Protein AF-X1VUY4-F1 (afdb_monomer_lite)

pLDDT: mean 92.93, std 6.51, range [63.88, 97.62]

Secondary structure (DSSP, 8-state):
-----HHHHHHHHHHT---SS-EE-TTS-EE-S---HHHHHHHHHTSS--B---B-TTS-BS-------

Structure (mmCIF, N/CA/C/O backbone):
data_AF-X1VUY4-F1
#
_entry.id   AF-X1VUY4-F1
#
loop_
_atom_site.group_PDB
_atom_site.id
_atom_site.type_symbol
_atom_site.label_atom_id
_atom_site.label_alt_id
_atom_site.label_comp_id
_atom_site.label_asym_id
_atom_site.label_entity_id
_atom_site.label_seq_id
_atom_site.pdbx_PDB_ins_code
_atom_site.Cartn_x
_atom_site.Cartn_y
_atom_site.Cartn_z
_atom_site.occupancy
_atom_site.B_iso_or_equiv
_atom_site.auth_seq_id
_atom_site.auth_comp_id
_atom_site.auth_asym_id
_atom_site.auth_atom_id
_atom_site.pdbx_PDB_model_num
ATOM 1 N N . MET A 1 1 ? -25.307 2.117 -0.534 1.00 63.88 1 MET A N 1
ATOM 2 C CA . MET A 1 1 ? -24.032 2.624 -1.086 1.00 63.88 1 MET A CA 1
ATOM 3 C C . MET A 1 1 ? -22.957 2.361 -0.048 1.00 63.88 1 MET A C 1
ATOM 5 O O . MET A 1 1 ? -23.215 2.643 1.115 1.00 63.88 1 MET A O 1
ATOM 9 N N . LYS A 1 2 ? -21.829 1.746 -0.419 1.00 80.56 2 LYS A N 1
ATOM 10 C CA . LYS A 1 2 ? -20.696 1.596 0.506 1.00 80.56 2 LYS A CA 1
ATOM 11 C C . LYS A 1 2 ? -19.997 2.951 0.625 1.00 80.56 2 LYS A C 1
ATOM 13 O O . LYS A 1 2 ? -19.890 3.659 -0.370 1.00 80.56 2 LYS A O 1
ATOM 18 N N . GLN A 1 3 ? -19.559 3.309 1.824 1.00 88.75 3 GLN A N 1
ATOM 19 C CA . GLN A 1 3 ? -18.827 4.544 2.083 1.00 88.75 3 GLN A CA 1
ATOM 20 C C . GLN A 1 3 ? -17.616 4.210 2.951 1.00 88.75 3 GLN A C 1
ATOM 22 O O . GLN A 1 3 ? -17.738 3.457 3.915 1.00 88.75 3 GLN A O 1
ATOM 27 N N . VAL A 1 4 ? -16.460 4.758 2.592 1.00 93.94 4 VAL A N 1
ATOM 28 C CA . VAL A 1 4 ? -15.212 4.645 3.353 1.00 93.94 4 VAL A CA 1
ATOM 29 C C . VAL A 1 4 ? -14.984 5.986 4.038 1.00 93.94 4 VAL A C 1
ATOM 31 O O . VAL A 1 4 ? -15.027 7.024 3.377 1.00 93.94 4 VAL A O 1
ATOM 34 N N . SER A 1 5 ? -14.797 5.985 5.359 1.00 95.75 5 SER A N 1
ATOM 35 C CA . SER A 1 5 ? -14.451 7.217 6.072 1.00 95.75 5 SER A CA 1
ATOM 36 C C . SER A 1 5 ? -12.995 7.591 5.800 1.00 95.75 5 SER A C 1
ATOM 38 O O . SER A 1 5 ? -12.159 6.732 5.500 1.00 95.75 5 SER A O 1
ATOM 40 N N . LYS A 1 6 ? -12.681 8.880 5.925 1.00 94.12 6 LYS A N 1
ATOM 41 C CA . LYS A 1 6 ? -11.318 9.379 5.737 1.00 94.12 6 LYS A CA 1
ATOM 42 C C . LYS A 1 6 ? -10.351 8.730 6.732 1.00 94.12 6 LYS A C 1
ATOM 44 O O . LYS A 1 6 ? -9.278 8.291 6.340 1.00 94.12 6 LYS A O 1
ATOM 49 N N . GLU A 1 7 ? -10.772 8.593 7.985 1.00 96.81 7 GLU A N 1
ATOM 50 C CA . GLU A 1 7 ? -9.976 8.012 9.068 1.00 96.81 7 GLU A CA 1
ATOM 51 C C . GLU A 1 7 ? -9.648 6.541 8.788 1.00 96.81 7 GLU A C 1
ATOM 53 O O . GLU A 1 7 ? -8.530 6.095 9.039 1.00 96.81 7 GLU A O 1
ATOM 58 N N . LEU A 1 8 ? -10.602 5.786 8.226 1.00 96.50 8 LEU A N 1
ATOM 59 C CA . LEU A 1 8 ? -10.376 4.399 7.824 1.00 96.50 8 LEU A CA 1
ATOM 60 C C . LEU A 1 8 ? -9.370 4.307 6.671 1.00 96.50 8 LEU A C 1
ATOM 62 O O . LEU A 1 8 ? -8.467 3.473 6.720 1.00 96.50 8 LEU A O 1
ATOM 66 N N . ALA A 1 9 ? -9.509 5.158 5.651 1.00 96.12 9 ALA A N 1
ATOM 67 C CA . ALA A 1 9 ? -8.574 5.192 4.528 1.00 96.12 9 ALA A CA 1
ATOM 68 C C . ALA A 1 9 ? -7.151 5.553 4.989 1.00 96.12 9 ALA A C 1
ATOM 70 O O . ALA A 1 9 ? -6.196 4.884 4.601 1.00 96.12 9 ALA A O 1
ATOM 71 N N . GLU A 1 10 ? -7.011 6.549 5.868 1.00 96.81 10 GLU A N 1
ATOM 72 C CA . GLU A 1 10 ? -5.727 6.965 6.443 1.00 96.81 10 GLU A CA 1
ATOM 73 C C . GLU A 1 10 ? -5.106 5.872 7.323 1.00 96.81 10 GLU A C 1
ATOM 75 O O . GLU A 1 10 ? -3.908 5.598 7.220 1.00 96.81 10 GLU A O 1
ATOM 80 N N . ALA A 1 11 ? -5.911 5.197 8.150 1.00 97.62 11 ALA A N 1
ATOM 81 C CA . ALA A 1 11 ? -5.448 4.079 8.968 1.00 97.62 11 ALA A CA 1
ATOM 82 C C . ALA A 1 11 ? -4.959 2.909 8.100 1.00 97.62 11 ALA A C 1
ATOM 84 O O . ALA A 1 11 ? -3.883 2.362 8.347 1.00 97.62 11 ALA A O 1
ATOM 85 N N . PHE A 1 12 ? -5.712 2.558 7.054 1.00 96.69 12 PHE A N 1
ATOM 86 C CA . PHE A 1 12 ? -5.346 1.492 6.124 1.00 96.69 12 PHE A CA 1
ATOM 87 C C . PHE A 1 12 ? -4.082 1.842 5.329 1.00 96.69 12 PHE A C 1
ATOM 89 O O . PHE A 1 12 ? -3.169 1.022 5.229 1.00 96.69 12 PHE A O 1
ATOM 96 N N . GLN A 1 13 ? -3.990 3.075 4.822 1.00 96.50 13 GLN A N 1
ATOM 97 C CA . GLN A 1 13 ? -2.798 3.587 4.149 1.00 96.50 13 GLN A CA 1
ATOM 98 C C . GLN A 1 13 ? -1.573 3.536 5.066 1.00 96.50 13 GLN A C 1
ATOM 100 O O . GLN A 1 13 ? -0.501 3.132 4.626 1.00 96.50 13 GLN A O 1
ATOM 105 N N . SER A 1 14 ? -1.720 3.928 6.334 1.00 96.31 14 SER A N 1
ATOM 106 C CA . SER A 1 14 ? -0.629 3.897 7.309 1.00 96.31 14 SER A CA 1
ATOM 107 C C . SER A 1 14 ? -0.145 2.471 7.574 1.00 96.31 14 SER A C 1
ATOM 109 O O . SER A 1 14 ? 1.064 2.232 7.565 1.00 96.31 14 SER A O 1
ATOM 111 N N . LEU A 1 15 ? -1.073 1.524 7.754 1.00 96.12 15 LEU A N 1
ATOM 112 C CA . LEU A 1 15 ? -0.771 0.117 8.021 1.00 96.12 15 LEU A CA 1
ATOM 113 C C . LEU A 1 15 ? -0.058 -0.554 6.839 1.00 96.12 15 LEU A C 1
ATOM 115 O O . LEU A 1 15 ? 0.960 -1.214 7.028 1.00 96.12 15 LEU A O 1
ATOM 119 N N . TYR A 1 16 ? -0.553 -0.338 5.619 1.00 96.00 16 TYR A N 1
ATOM 120 C CA . TYR A 1 16 ? -0.025 -0.951 4.397 1.00 96.00 16 TYR A CA 1
ATOM 121 C C . TYR A 1 16 ? 0.845 0.006 3.576 1.00 96.00 16 TYR A C 1
ATOM 123 O O . TYR A 1 16 ? 0.841 -0.041 2.345 1.00 96.00 16 TYR A O 1
ATOM 131 N N . ARG A 1 17 ? 1.605 0.891 4.233 1.00 95.31 17 ARG A N 1
ATOM 132 C CA . ARG A 1 17 ? 2.510 1.818 3.536 1.00 95.31 17 ARG A CA 1
ATOM 133 C C . ARG A 1 17 ? 3.754 1.121 2.990 1.00 95.31 17 ARG A C 1
ATOM 135 O O . ARG A 1 17 ? 4.186 0.087 3.496 1.00 95.31 17 ARG A O 1
ATOM 142 N N . GLY A 1 18 ? 4.346 1.737 1.977 1.00 96.44 18 GLY A N 1
ATOM 143 C CA . GLY A 1 18 ? 5.533 1.248 1.290 1.00 96.44 18 GLY A CA 1
ATOM 144 C C . GLY A 1 18 ? 5.885 2.178 0.134 1.00 96.44 18 GLY A C 1
ATOM 145 O O . GLY A 1 18 ? 5.748 3.397 0.271 1.00 96.44 18 GLY A O 1
ATOM 146 N N . ARG A 1 19 ? 6.280 1.620 -1.012 1.00 96.38 19 ARG A N 1
ATOM 147 C CA . ARG A 1 19 ? 6.508 2.402 -2.232 1.00 96.38 19 ARG A CA 1
ATOM 148 C C . ARG A 1 19 ? 5.229 3.076 -2.705 1.00 96.38 19 ARG A C 1
ATOM 150 O O . ARG A 1 19 ? 4.148 2.493 -2.659 1.00 96.38 19 ARG A O 1
ATOM 157 N N . THR A 1 20 ? 5.386 4.295 -3.203 1.00 96.25 20 THR A N 1
ATOM 158 C CA . THR A 1 20 ? 4.286 5.125 -3.703 1.00 96.25 20 THR A CA 1
ATOM 159 C C . THR A 1 20 ? 4.460 5.531 -5.159 1.00 96.25 20 THR A C 1
ATOM 161 O O . THR A 1 20 ? 3.626 6.259 -5.673 1.00 96.25 20 THR A O 1
ATOM 164 N N . ASP A 1 21 ? 5.511 5.079 -5.838 1.00 96.38 21 ASP A N 1
ATOM 165 C CA . ASP A 1 21 ? 5.777 5.358 -7.253 1.00 96.38 21 ASP A CA 1
ATOM 166 C C . ASP A 1 21 ? 5.320 4.225 -8.190 1.00 96.38 21 ASP A C 1
ATOM 168 O O . ASP A 1 21 ? 5.427 4.336 -9.412 1.00 96.38 21 ASP A O 1
ATOM 172 N N . VAL A 1 22 ? 4.851 3.117 -7.610 1.00 95.75 22 VAL A N 1
ATOM 173 C CA . VAL A 1 22 ? 4.400 1.921 -8.316 1.00 95.75 2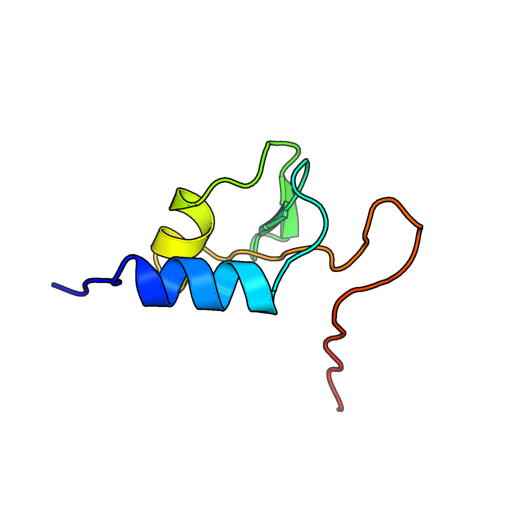2 VAL A CA 1
ATOM 174 C C . VAL A 1 22 ? 3.467 1.098 -7.428 1.00 95.75 22 VAL A C 1
ATOM 176 O O . VAL A 1 22 ? 3.645 1.059 -6.208 1.00 95.75 22 VAL A O 1
ATOM 179 N N . TRP A 1 23 ? 2.510 0.395 -8.031 1.00 95.62 23 TRP A N 1
ATOM 180 C CA . TRP A 1 23 ? 1.615 -0.523 -7.322 1.00 95.62 23 TRP A CA 1
ATOM 181 C C . TRP A 1 23 ? 1.232 -1.743 -8.168 1.00 95.62 23 TRP A C 1
ATOM 183 O O . TRP A 1 23 ? 1.321 -1.727 -9.394 1.00 95.62 23 TRP A O 1
ATOM 193 N N . GLY A 1 24 ? 0.846 -2.831 -7.504 1.00 94.31 24 GLY A N 1
ATOM 194 C CA . GLY A 1 24 ? 0.439 -4.085 -8.136 1.00 94.31 24 GLY A CA 1
ATOM 195 C C . GLY A 1 24 ? -1.074 -4.197 -8.303 1.00 94.31 24 GLY A C 1
ATOM 196 O O . GLY A 1 24 ? -1.829 -3.855 -7.392 1.00 94.31 24 GLY A O 1
ATOM 197 N N . SER A 1 25 ? -1.524 -4.732 -9.434 1.00 91.62 25 SER A N 1
ATOM 198 C CA . SER A 1 25 ? -2.928 -5.100 -9.657 1.00 91.62 25 SER A CA 1
ATOM 199 C C . SER A 1 25 ? -3.110 -6.616 -9.759 1.00 91.62 25 SER A C 1
ATOM 201 O O . SER A 1 25 ? -2.181 -7.350 -10.094 1.00 91.62 25 SER A O 1
ATOM 203 N N . VAL A 1 26 ? -4.328 -7.090 -9.493 1.00 85.94 26 VAL A N 1
ATOM 204 C CA . VAL A 1 26 ? -4.712 -8.508 -9.602 1.00 85.94 26 VAL A CA 1
ATOM 205 C C . VAL A 1 26 ? -4.649 -9.022 -11.044 1.00 85.94 26 VAL A C 1
ATOM 207 O O . VAL A 1 26 ? -4.518 -10.220 -11.263 1.00 85.94 26 VAL A O 1
ATOM 210 N N . GLU A 1 27 ? -4.654 -8.122 -12.028 1.00 85.62 27 GLU A N 1
ATOM 211 C CA . GLU A 1 27 ? -4.444 -8.431 -13.449 1.00 85.62 27 GLU A CA 1
ATOM 212 C C . GLU A 1 27 ? -2.979 -8.800 -13.766 1.00 85.62 27 GLU A C 1
ATOM 214 O O . GLU A 1 27 ? -2.622 -9.026 -14.919 1.00 85.62 27 GLU A O 1
ATOM 219 N N . GLY A 1 28 ? -2.114 -8.870 -12.748 1.00 73.94 28 GLY A N 1
ATOM 220 C CA . GLY A 1 28 ? -0.701 -9.217 -12.890 1.00 73.94 28 GLY A CA 1
ATOM 221 C C . GLY A 1 28 ? 0.169 -8.051 -13.361 1.00 73.94 28 GLY A C 1
ATOM 222 O O . GLY A 1 28 ? 1.320 -8.265 -13.744 1.00 73.94 28 GLY A O 1
ATOM 223 N N . LEU A 1 29 ? -0.353 -6.820 -13.342 1.00 80.00 29 LEU A N 1
ATOM 224 C CA . LEU A 1 29 ? 0.371 -5.637 -13.803 1.00 80.00 29 LEU A CA 1
ATOM 225 C C . LEU A 1 29 ? 1.110 -4.929 -12.665 1.00 80.00 29 LEU A C 1
ATOM 227 O O . LEU A 1 29 ? 0.614 -4.808 -11.543 1.00 80.00 29 LEU A O 1
ATOM 231 N N . CYS A 1 30 ? 2.288 -4.412 -13.013 1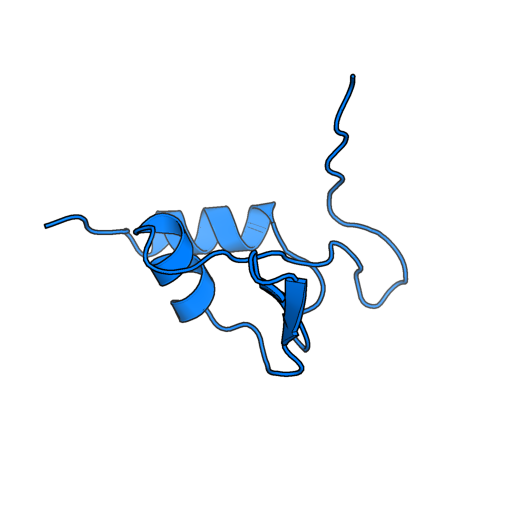.00 92.88 30 CYS A N 1
ATOM 232 C CA . CYS A 1 30 ? 3.073 -3.458 -12.238 1.00 92.88 30 CYS A CA 1
ATOM 233 C C . CYS A 1 30 ? 2.780 -2.052 -12.783 1.00 92.88 30 CYS A C 1
ATOM 235 O O . CYS A 1 30 ? 3.340 -1.638 -13.804 1.00 92.88 30 CYS A O 1
ATOM 237 N N . ASN A 1 31 ? 1.856 -1.348 -12.132 1.00 94.31 31 ASN A N 1
ATOM 238 C CA . ASN A 1 31 ? 1.370 -0.039 -12.551 1.00 94.31 31 ASN A CA 1
ATOM 239 C C . ASN A 1 31 ? 2.385 1.032 -12.146 1.00 94.31 31 ASN A C 1
ATOM 241 O O . ASN A 1 31 ? 2.528 1.349 -10.966 1.00 94.31 31 ASN A O 1
ATOM 245 N N . LYS A 1 32 ? 3.123 1.562 -13.130 1.00 95.25 32 LYS A N 1
ATOM 246 C CA . LYS A 1 32 ? 4.190 2.564 -12.948 1.00 95.25 32 LYS A CA 1
ATOM 247 C C . LYS A 1 32 ? 3.622 3.979 -12.842 1.00 95.25 32 LYS A C 1
ATOM 249 O O . LYS A 1 32 ? 3.898 4.835 -13.680 1.00 95.25 32 LYS A O 1
ATOM 254 N N . GLU A 1 33 ? 2.803 4.194 -11.828 1.00 94.38 33 GLU A N 1
ATOM 255 C CA . GLU A 1 33 ? 2.211 5.485 -11.505 1.00 94.38 33 GLU A CA 1
ATOM 256 C C . GLU A 1 33 ? 2.148 5.690 -9.992 1.00 94.38 33 GLU A C 1
ATOM 258 O O . GLU A 1 33 ? 2.269 4.747 -9.205 1.00 94.38 33 GLU A O 1
ATOM 263 N N . ALA A 1 34 ? 1.948 6.943 -9.586 1.00 96.56 34 ALA A N 1
ATOM 264 C CA . ALA A 1 34 ? 1.914 7.292 -8.180 1.00 96.56 34 ALA A CA 1
ATOM 265 C C . ALA A 1 34 ? 0.687 6.697 -7.468 1.00 96.56 34 ALA A C 1
ATOM 267 O O . ALA A 1 34 ? -0.452 6.858 -7.909 1.00 96.56 34 ALA A O 1
ATOM 268 N N . VAL A 1 35 ? 0.918 6.081 -6.311 1.00 96.31 35 VAL A N 1
ATOM 269 C CA . VAL A 1 35 ? -0.129 5.678 -5.371 1.00 96.31 35 VAL A CA 1
ATOM 270 C 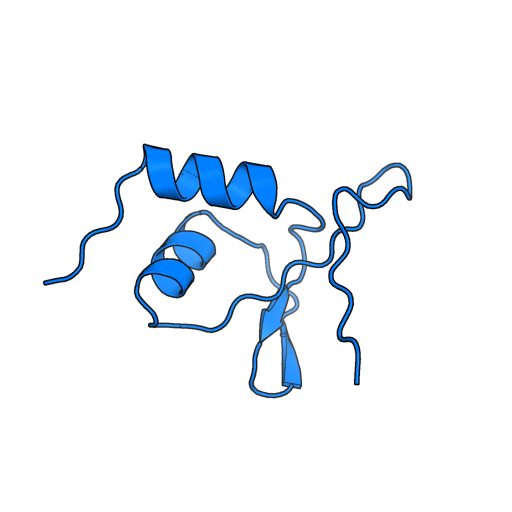C . VAL A 1 35 ? -0.728 6.931 -4.741 1.00 96.31 35 VAL A C 1
ATOM 272 O O . VAL A 1 35 ? -0.018 7.824 -4.278 1.00 96.31 35 VAL A O 1
ATOM 275 N N . THR A 1 36 ? -2.053 6.984 -4.687 1.00 95.62 36 THR A N 1
ATOM 276 C CA . THR A 1 36 ? -2.815 8.128 -4.168 1.00 95.62 36 THR A CA 1
ATOM 277 C C . THR A 1 36 ? -3.803 7.662 -3.098 1.00 95.62 36 THR A C 1
ATOM 279 O O . THR A 1 36 ? -4.152 6.480 -3.076 1.00 95.62 36 THR A O 1
ATOM 282 N N . PRO A 1 37 ? -4.315 8.564 -2.239 1.00 95.19 37 PRO A N 1
ATOM 283 C CA . PRO A 1 37 ? -5.376 8.221 -1.288 1.00 95.19 37 PRO A CA 1
ATOM 284 C C . PRO A 1 37 ? -6.598 7.563 -1.952 1.00 95.19 37 PRO A C 1
ATOM 286 O O . PRO A 1 37 ? -7.192 6.642 -1.395 1.00 95.19 37 PRO A O 1
ATOM 289 N N . GLU A 1 38 ? -6.921 7.972 -3.182 1.00 95.25 38 GLU A N 1
ATOM 290 C CA . GLU A 1 38 ? -8.047 7.433 -3.951 1.00 95.25 38 GLU A CA 1
ATOM 291 C C . GLU A 1 38 ? -7.892 5.937 -4.259 1.00 95.25 38 GLU A C 1
ATOM 293 O O . GLU A 1 38 ? -8.873 5.196 -4.252 1.00 95.25 38 GLU A O 1
ATOM 298 N N . HIS A 1 39 ? -6.662 5.458 -4.477 1.00 95.75 39 HIS A N 1
ATOM 299 C CA . HIS A 1 39 ? -6.404 4.034 -4.697 1.00 95.75 39 HIS A CA 1
ATOM 300 C C . HIS A 1 39 ? -6.812 3.195 -3.481 1.00 95.75 39 HIS A C 1
ATOM 302 O O . HIS A 1 39 ? -7.463 2.162 -3.636 1.00 95.75 39 HIS A O 1
ATOM 308 N N . TYR A 1 40 ? -6.480 3.655 -2.270 1.00 96.31 40 TYR A N 1
ATOM 309 C CA . TYR A 1 40 ? -6.867 2.978 -1.031 1.00 96.31 40 TYR A CA 1
ATOM 310 C C . TYR A 1 40 ? -8.385 2.978 -0.838 1.00 96.31 40 TYR A C 1
ATOM 312 O O . TYR A 1 40 ? -8.960 1.951 -0.480 1.00 96.31 40 TYR A O 1
ATOM 320 N N . ILE A 1 41 ? -9.049 4.102 -1.127 1.00 96.88 41 ILE A N 1
ATOM 321 C CA . ILE A 1 41 ? -10.511 4.218 -1.039 1.00 96.88 41 ILE A CA 1
ATOM 322 C C . ILE A 1 41 ? -11.186 3.234 -2.000 1.00 96.88 41 ILE A C 1
ATOM 324 O O . ILE A 1 41 ? -12.021 2.435 -1.575 1.00 96.88 41 ILE A O 1
ATOM 328 N N . ARG A 1 42 ? -10.788 3.235 -3.277 1.00 95.50 42 ARG A N 1
ATOM 329 C CA . ARG A 1 42 ? -11.327 2.321 -4.296 1.00 95.50 42 ARG A CA 1
ATOM 330 C C . ARG A 1 42 ? -11.066 0.859 -3.947 1.00 95.50 42 ARG A C 1
ATOM 332 O O . ARG A 1 42 ? -11.930 0.016 -4.175 1.00 95.50 42 ARG A O 1
ATOM 339 N N . HIS A 1 43 ? -9.912 0.553 -3.356 1.00 95.62 43 HIS A N 1
ATOM 340 C CA . HIS A 1 43 ? -9.614 -0.794 -2.882 1.00 95.62 43 HIS A CA 1
ATOM 341 C C . HIS A 1 43 ? -10.565 -1.238 -1.766 1.00 95.62 43 HIS A C 1
ATOM 343 O O . HIS A 1 43 ? -11.163 -2.308 -1.855 1.00 95.62 43 HIS A O 1
ATOM 349 N N . LEU A 1 44 ? -10.778 -0.387 -0.760 1.00 96.06 44 LEU A N 1
ATOM 350 C CA . LEU A 1 44 ? -11.698 -0.656 0.350 1.00 96.06 44 LEU A CA 1
ATOM 351 C C . LEU A 1 44 ? -13.166 -0.765 -0.096 1.00 96.06 44 LEU A C 1
ATOM 353 O O . LEU A 1 44 ? -13.953 -1.482 0.525 1.00 96.06 44 LEU A O 1
ATOM 357 N N . LEU A 1 45 ? -13.547 -0.082 -1.178 1.00 96.19 45 LEU A N 1
ATOM 358 C CA . LEU A 1 45 ? -14.873 -0.213 -1.791 1.00 96.19 45 LEU A CA 1
ATOM 359 C C . LEU A 1 45 ? -15.040 -1.518 -2.589 1.00 96.19 45 LEU A C 1
ATOM 361 O O . LEU A 1 45 ? -16.167 -2.013 -2.724 1.00 96.19 45 LEU A O 1
ATOM 365 N N . GLY A 1 46 ? -13.929 -2.116 -3.030 1.00 93.94 46 GLY A N 1
ATOM 366 C CA . GLY A 1 46 ? -13.889 -3.289 -3.903 1.00 93.94 46 GLY A CA 1
ATOM 367 C C . GLY A 1 46 ? -13.853 -2.952 -5.396 1.00 93.94 46 GLY A C 1
ATOM 368 O O . GLY A 1 46 ? -14.046 -3.843 -6.216 1.00 93.94 46 GLY A O 1
ATOM 369 N N . ASP A 1 47 ? -13.600 -1.691 -5.753 1.00 93.75 47 ASP A N 1
ATOM 370 C CA . ASP A 1 47 ? -13.584 -1.207 -7.140 1.00 93.75 47 ASP A CA 1
ATOM 371 C C . ASP A 1 47 ? -12.251 -1.481 -7.850 1.00 93.75 47 ASP A C 1
ATOM 373 O O . ASP A 1 47 ? -12.152 -1.364 -9.071 1.00 93.75 47 ASP A O 1
ATOM 377 N N . THR A 1 48 ? -11.194 -1.779 -7.091 1.00 91.62 48 THR A N 1
ATOM 378 C CA . THR A 1 48 ? -9.874 -2.135 -7.621 1.00 91.62 48 THR A CA 1
ATOM 379 C C . THR A 1 48 ? -9.123 -3.044 -6.654 1.00 91.62 48 THR A C 1
ATOM 381 O O . THR A 1 48 ? -9.275 -2.969 -5.434 1.00 91.62 48 THR A O 1
ATOM 384 N N . SER A 1 49 ? -8.236 -3.879 -7.179 1.00 93.38 49 SER A N 1
ATOM 385 C CA . SER A 1 49 ? -7.148 -4.444 -6.378 1.00 93.38 49 SER A CA 1
ATOM 386 C C . SER A 1 49 ? -6.085 -3.378 -6.120 1.00 93.38 49 SER A C 1
ATOM 388 O O . SER A 1 49 ? -5.844 -2.558 -7.006 1.00 93.38 49 SER A O 1
ATOM 390 N N . LEU A 1 50 ? -5.411 -3.423 -4.974 1.00 95.25 50 LEU A N 1
ATOM 391 C CA . LEU A 1 50 ? -4.257 -2.575 -4.687 1.00 95.25 50 LEU A CA 1
ATOM 392 C C . LEU A 1 50 ? -3.187 -3.388 -3.957 1.00 95.25 50 LEU A C 1
ATOM 394 O O . LEU A 1 50 ? -3.363 -3.762 -2.802 1.00 95.25 50 LEU A O 1
ATOM 398 N N . GLY A 1 51 ? -2.073 -3.652 -4.633 1.00 94.88 51 GLY A N 1
ATOM 399 C CA . GLY A 1 51 ? -0.872 -4.233 -4.048 1.00 94.88 51 GLY A CA 1
ATOM 400 C C . GLY A 1 51 ? 0.162 -3.149 -3.770 1.00 94.88 51 GLY A C 1
ATOM 401 O O . GLY A 1 51 ? 0.691 -2.551 -4.705 1.00 94.88 51 GLY A O 1
ATOM 402 N N . ILE A 1 52 ? 0.475 -2.908 -2.498 1.00 96.50 52 ILE A N 1
ATOM 403 C CA . ILE A 1 52 ? 1.574 -2.016 -2.108 1.00 96.50 52 ILE A CA 1
ATOM 404 C C . ILE A 1 52 ? 2.840 -2.843 -1.892 1.00 96.50 52 ILE A C 1
ATOM 406 O O . ILE A 1 52 ? 2.819 -3.860 -1.203 1.00 96.50 52 ILE A O 1
ATOM 410 N N . TYR A 1 53 ? 3.960 -2.398 -2.460 1.00 95.31 53 TYR A N 1
ATOM 411 C CA . TYR A 1 53 ? 5.266 -2.983 -2.162 1.00 95.31 53 TYR A CA 1
ATOM 412 C C . TYR A 1 53 ? 5.760 -2.416 -0.828 1.00 95.31 53 TYR A C 1
ATOM 414 O O . TYR A 1 53 ? 5.962 -1.205 -0.759 1.00 95.31 53 TYR A O 1
ATOM 422 N N . PRO A 1 54 ? 6.011 -3.228 0.213 1.00 96.69 54 PRO A N 1
ATOM 423 C CA . PRO A 1 54 ? 6.279 -2.734 1.570 1.00 96.69 54 PRO A CA 1
ATOM 424 C C . PRO A 1 54 ? 7.631 -2.022 1.745 1.00 96.69 54 PRO A C 1
ATOM 426 O O . PRO A 1 54 ? 7.941 -1.588 2.853 1.00 96.69 54 PRO A O 1
ATOM 429 N N . LEU A 1 55 ? 8.438 -1.916 0.683 1.00 96.25 55 LEU A N 1
ATOM 430 C CA . LEU A 1 55 ? 9.779 -1.336 0.695 1.00 96.25 55 LEU A CA 1
ATOM 431 C C . LEU A 1 55 ? 9.744 0.176 0.975 1.00 96.25 55 LEU A C 1
ATOM 433 O O . LEU A 1 55 ? 9.016 0.922 0.320 1.00 96.25 55 LEU A O 1
ATOM 437 N N . LEU A 1 56 ? 10.566 0.615 1.922 1.00 95.38 56 LEU A N 1
ATOM 438 C CA . LEU A 1 56 ? 10.795 2.008 2.294 1.00 95.38 56 LEU A CA 1
ATOM 439 C C . LEU A 1 56 ? 12.089 2.545 1.660 1.00 95.38 56 LEU A C 1
ATOM 441 O O . LEU A 1 56 ? 12.927 1.792 1.162 1.00 95.38 56 LEU A O 1
ATOM 445 N N . ASN A 1 57 ? 12.274 3.867 1.703 1.00 94.50 57 ASN A N 1
ATOM 446 C CA . ASN A 1 57 ? 13.439 4.538 1.105 1.00 94.50 57 ASN A CA 1
ATOM 447 C C . ASN A 1 57 ? 14.776 4.178 1.776 1.00 94.50 57 ASN A C 1
ATOM 449 O O . ASN A 1 57 ? 15.828 4.364 1.171 1.00 94.50 57 ASN A O 1
ATOM 453 N N . ASP A 1 58 ? 14.745 3.677 3.011 1.00 96.50 58 ASP A N 1
ATOM 454 C CA . ASP A 1 58 ? 15.922 3.204 3.748 1.00 96.50 58 ASP A CA 1
ATOM 455 C C . ASP A 1 58 ? 16.264 1.729 3.461 1.00 96.50 58 ASP A C 1
ATOM 457 O O . ASP A 1 58 ? 17.174 1.170 4.070 1.00 96.50 58 ASP A O 1
ATOM 461 N N .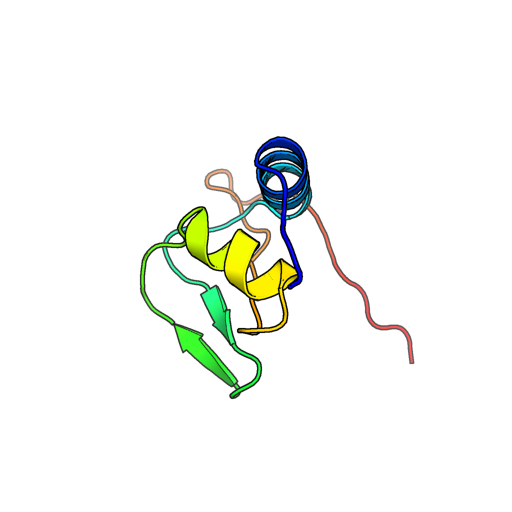 GLY A 1 59 ? 15.547 1.094 2.529 1.00 95.06 59 GLY A N 1
ATOM 462 C CA . GLY A 1 59 ? 15.742 -0.305 2.159 1.00 95.06 59 GLY A CA 1
ATOM 463 C C . GLY A 1 59 ? 15.088 -1.309 3.112 1.00 95.06 59 GLY A C 1
ATOM 464 O O . GLY A 1 59 ? 15.226 -2.512 2.897 1.00 95.06 59 GLY A O 1
ATOM 465 N N . THR A 1 60 ? 14.369 -0.854 4.142 1.00 96.31 60 THR A N 1
ATOM 466 C CA . THR A 1 60 ? 13.603 -1.729 5.041 1.00 96.31 60 THR A CA 1
ATOM 467 C C . THR A 1 60 ? 12.185 -1.981 4.517 1.00 96.31 60 THR A C 1
ATOM 469 O O . THR A 1 60 ? 11.696 -1.267 3.642 1.00 96.31 60 THR A O 1
ATOM 472 N N . CYS A 1 61 ? 11.503 -3.003 5.040 1.00 96.88 61 CYS A N 1
ATOM 473 C CA . CYS A 1 61 ? 10.091 -3.266 4.743 1.00 96.88 61 CYS A CA 1
ATOM 474 C C . CYS A 1 61 ? 9.216 -2.885 5.938 1.00 96.88 61 CYS A C 1
ATOM 476 O O . CYS A 1 61 ? 9.521 -3.264 7.068 1.00 96.88 61 CYS A O 1
ATOM 478 N N . HIS A 1 62 ? 8.104 -2.183 5.697 1.00 96.62 62 HIS A N 1
ATOM 479 C CA . HIS A 1 62 ? 7.198 -1.791 6.780 1.00 96.62 62 HIS A CA 1
ATOM 480 C C . HIS A 1 62 ? 6.347 -2.954 7.314 1.00 96.62 62 HIS A C 1
ATOM 482 O O . HIS A 1 62 ? 6.049 -3.020 8.504 1.00 96.62 62 HIS A O 1
ATOM 488 N N . TRP A 1 63 ? 5.964 -3.869 6.430 1.00 95.25 63 TRP A N 1
ATOM 489 C CA . TRP A 1 63 ? 5.146 -5.037 6.732 1.00 95.25 63 TRP A CA 1
ATOM 490 C C . TRP A 1 63 ? 5.538 -6.190 5.804 1.00 95.25 63 TRP A C 1
ATOM 492 O O . TRP A 1 63 ? 6.270 -6.005 4.830 1.00 95.25 63 TRP A O 1
ATOM 502 N N . ALA A 1 64 ? 5.059 -7.390 6.113 1.00 91.81 64 ALA A N 1
ATOM 503 C CA . ALA A 1 64 ? 5.211 -8.563 5.266 1.00 91.81 64 ALA A CA 1
ATOM 504 C C . ALA A 1 64 ? 3.884 -9.322 5.214 1.00 91.81 64 ALA A C 1
ATOM 506 O O . ALA A 1 64 ? 3.174 -9.401 6.215 1.00 91.81 64 ALA A O 1
ATOM 50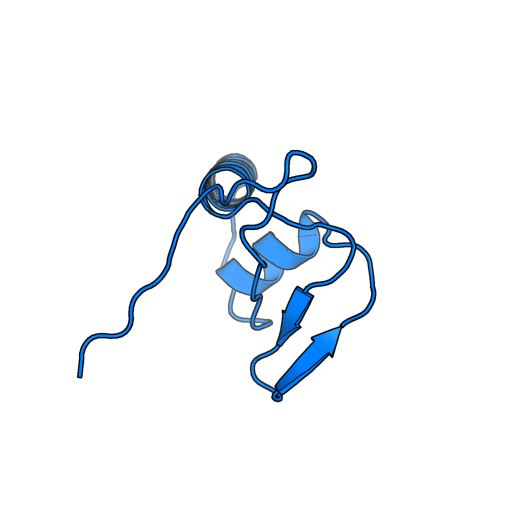7 N N . ALA A 1 65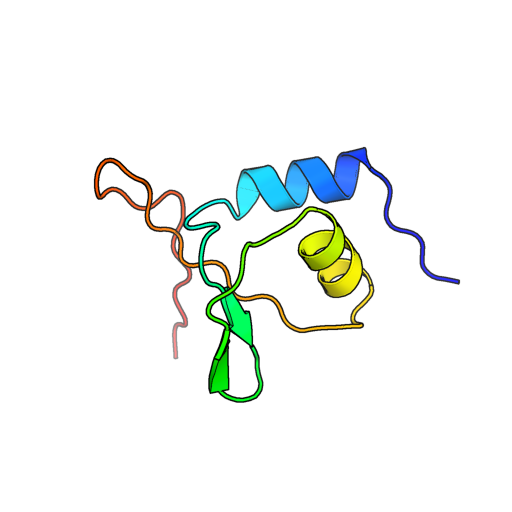 ? 3.567 -9.878 4.049 1.00 85.75 65 ALA A N 1
ATOM 508 C CA . ALA A 1 65 ? 2.517 -10.873 3.890 1.00 85.75 65 ALA A CA 1
ATOM 509 C C . ALA A 1 65 ? 3.180 -12.223 3.613 1.00 85.75 65 ALA A C 1
ATOM 511 O O . ALA A 1 65 ? 4.133 -12.299 2.837 1.00 85.75 65 ALA A O 1
ATOM 512 N N . ILE A 1 66 ? 2.688 -13.269 4.270 1.00 85.81 66 ILE A N 1
ATOM 513 C CA . ILE A 1 66 ? 3.164 -14.640 4.102 1.00 85.81 66 ILE A CA 1
ATOM 514 C C . ILE A 1 66 ? 1.939 -15.481 3.773 1.00 85.81 66 ILE A C 1
ATOM 516 O O . ILE A 1 66 ? 0.978 -15.485 4.539 1.00 85.81 66 ILE A O 1
ATOM 520 N N . ASP A 1 67 ? 1.988 -16.162 2.635 1.00 85.38 67 ASP A N 1
ATOM 521 C CA . ASP A 1 67 ? 1.035 -17.210 2.291 1.00 85.38 67 ASP A CA 1
ATOM 522 C C . ASP A 1 67 ? 1.619 -18.550 2.759 1.00 85.38 67 ASP A C 1
ATOM 524 O O . ASP A 1 67 ? 2.765 -18.869 2.432 1.00 85.38 67 ASP A O 1
ATOM 528 N N . ILE A 1 68 ? 0.885 -19.281 3.599 1.00 87.50 68 ILE A N 1
ATOM 529 C CA . ILE A 1 68 ? 1.326 -20.561 4.169 1.00 87.50 68 ILE A CA 1
ATOM 530 C C . ILE A 1 68 ? 0.406 -21.645 3.616 1.00 87.50 68 ILE A C 1
ATOM 532 O O . ILE A 1 68 ? -0.766 -21.709 3.990 1.00 87.50 68 ILE A O 1
ATOM 536 N N . CYS A 1 69 ? 0.966 -22.473 2.733 1.00 67.94 69 CYS A N 1
ATOM 537 C CA . CYS A 1 69 ? 0.299 -23.598 2.080 1.00 67.94 69 CYS A CA 1
ATOM 538 C C . CYS A 1 69 ? 0.383 -24.885 2.908 1.00 67.94 69 CYS A C 1
ATOM 540 O O . CYS A 1 69 ? 1.463 -25.137 3.495 1.00 67.94 69 CYS A O 1
#

InterPro domains:
  IPR054347 TOTE conflict system, primase domain [PF22548] (34-68)

Sequence (69 aa):
MKQVSKELAEAFQSLYRGRTDVWGSVEGLCNKEAVTPEHYIRHLLGDTSLGIYPLLNDGTCHWAAIDIC

Organism: NCBI:txid412755

Foldseek 3Di:
DDFDDPVNLVVVCVQQDADQQWWDFPVGDTRRHGHDSVVSRCVVVVNTDTGHQQHDPVRDGSDDDDDDD

Radius of gyration: 12.52 Å; chains: 1; bounding box: 40×33×23 Å